Protein AF-A0A8T6YFV8-F1 (afdb_monomer_lite)

Secondary structure (DSSP, 8-state):
-EEE--SSSS-EEEEETTEEEEE--S----GGGGGS---SEEEEE--SSSS--HHHHHHHHHHH--SEEEEE--SS---GGG-

Foldseek 3Di:
DDWDDDDDAPWTWDDDPNAIETDRDQEFQDPCLLVSPAHQEYEFEDCVPRHYHLVRSVVSCVSNVHVYYHYDNHPPPDPPVSD

Radius of gyration: 12.21 Å; chains: 1; bounding box: 28×32×27 Å

pLDDT: mean 84.46, std 15.94, range [35.0, 96.88]

Structure (mmCIF, N/CA/C/O backbone):
data_AF-A0A8T6YFV8-F1
#
_entry.id   AF-A0A8T6YFV8-F1
#
loop_
_atom_site.group_PDB
_atom_site.id
_atom_site.type_symbol
_atom_site.label_atom_id
_atom_site.label_alt_id
_atom_site.label_comp_id
_atom_site.label_asym_id
_atom_site.label_entity_id
_atom_site.label_seq_id
_atom_site.pdbx_PDB_ins_code
_atom_site.Cartn_x
_atom_site.Cartn_y
_atom_site.Cartn_z
_atom_site.occupancy
_atom_site.B_iso_or_equiv
_atom_site.auth_seq_id
_atom_site.auth_comp_id
_atom_site.auth_asym_id
_atom_site.auth_atom_id
_atom_site.pdbx_PDB_model_num
ATOM 1 N N . MET A 1 1 ? -16.846 13.256 6.912 1.00 39.62 1 MET A N 1
ATOM 2 C CA . MET A 1 1 ? -15.830 12.817 5.933 1.00 39.62 1 MET A CA 1
ATOM 3 C C . MET A 1 1 ? -14.633 13.733 6.098 1.00 39.62 1 MET A C 1
ATOM 5 O O . MET A 1 1 ? -14.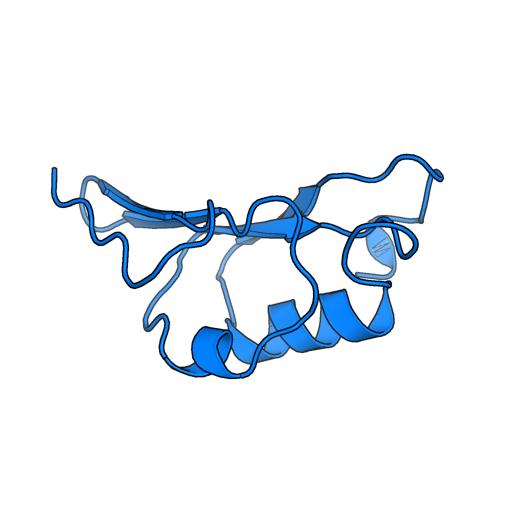771 14.920 5.832 1.00 39.62 1 MET A O 1
ATOM 9 N N . ASN A 1 2 ? -13.520 13.220 6.617 1.00 35.00 2 ASN A N 1
ATOM 10 C CA . ASN A 1 2 ? -12.308 14.011 6.832 1.00 35.00 2 ASN A CA 1
ATOM 11 C C . ASN A 1 2 ? -11.267 13.555 5.806 1.00 35.00 2 ASN A C 1
ATOM 13 O O . ASN A 1 2 ? -10.954 12.368 5.744 1.00 35.00 2 ASN A O 1
ATOM 17 N N . TYR A 1 3 ? -10.777 14.489 4.991 1.00 42.44 3 TYR A N 1
ATOM 18 C CA . TYR A 1 3 ? -9.724 14.256 4.005 1.00 42.44 3 TYR A CA 1
ATOM 19 C C . TYR A 1 3 ? -8.453 14.940 4.506 1.00 42.44 3 TYR A C 1
ATOM 21 O O . TYR A 1 3 ? -8.441 16.159 4.665 1.00 42.44 3 TYR A O 1
ATOM 29 N N . GLU A 1 4 ? -7.385 14.182 4.747 1.00 49.50 4 GLU A N 1
ATOM 30 C CA . GLU A 1 4 ? -6.065 14.753 5.028 1.00 49.50 4 GLU A CA 1
ATOM 31 C C . GLU A 1 4 ? -5.122 14.440 3.861 1.00 49.50 4 GLU A C 1
ATOM 33 O O . GLU A 1 4 ? -4.658 13.314 3.700 1.00 49.50 4 GLU A O 1
ATOM 38 N N . CYS A 1 5 ? -4.838 15.452 3.035 1.00 43.12 5 CYS A N 1
ATOM 39 C CA . CYS A 1 5 ? -3.802 15.409 2.002 1.00 43.12 5 CYS A CA 1
ATOM 40 C C . CYS A 1 5 ? -2.582 16.185 2.515 1.00 43.12 5 CYS A C 1
ATOM 42 O O . CYS A 1 5 ? -2.567 17.419 2.520 1.00 43.12 5 CYS A O 1
ATOM 44 N N . ARG A 1 6 ? -1.570 15.473 3.022 1.00 46.81 6 ARG A N 1
ATOM 45 C CA . ARG A 1 6 ? -0.335 16.075 3.544 1.00 46.81 6 ARG A CA 1
ATOM 46 C C . ARG A 1 6 ? 0.772 15.979 2.480 1.00 46.81 6 ARG A C 1
ATOM 48 O O . ARG A 1 6 ? 1.458 14.971 2.413 1.00 46.81 6 ARG A O 1
ATOM 55 N N . ARG A 1 7 ? 0.976 17.081 1.734 1.00 42.00 7 ARG A N 1
ATOM 56 C CA . ARG A 1 7 ? 2.026 17.391 0.716 1.00 42.00 7 ARG A CA 1
ATOM 57 C C . ARG A 1 7 ? 1.738 17.017 -0.748 1.00 42.00 7 ARG A C 1
ATOM 59 O O . ARG A 1 7 ? 0.977 16.115 -1.045 1.00 42.00 7 ARG A O 1
ATOM 66 N N . LYS A 1 8 ? 2.370 17.785 -1.658 1.00 42.53 8 LYS A N 1
ATOM 67 C CA . LYS A 1 8 ? 2.327 17.672 -3.130 1.00 42.53 8 LYS A CA 1
ATOM 68 C C . LYS A 1 8 ? 2.777 16.275 -3.592 1.00 42.53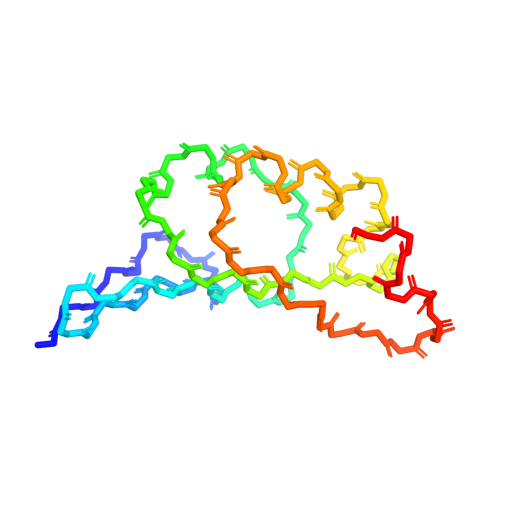 8 LYS A C 1
ATOM 70 O O . LYS A 1 8 ? 3.952 16.061 -3.862 1.00 42.53 8 LYS A O 1
ATOM 75 N N . GLY A 1 9 ? 1.811 15.375 -3.675 1.00 57.12 9 GLY A N 1
ATOM 76 C CA . GLY A 1 9 ? 1.855 14.001 -4.166 1.00 57.12 9 GLY A CA 1
ATOM 77 C C . GLY A 1 9 ? 0.405 13.506 -4.191 1.00 57.12 9 GLY A C 1
ATOM 78 O O . GLY A 1 9 ? -0.427 14.012 -3.440 1.00 57.12 9 GLY A O 1
ATOM 79 N N . THR A 1 10 ? 0.037 12.603 -5.098 1.00 65.44 10 THR A N 1
ATOM 80 C CA . THR A 1 10 ? -1.360 12.139 -5.263 1.00 65.44 10 THR A CA 1
ATOM 81 C C . THR A 1 10 ? -1.810 11.147 -4.181 1.00 65.44 10 THR A C 1
ATOM 83 O O . THR A 1 10 ? -2.896 10.576 -4.278 1.00 65.44 10 THR A O 1
ATOM 86 N N . ASN A 1 11 ? -0.996 10.958 -3.143 1.00 79.31 11 ASN A N 1
ATOM 87 C CA . ASN A 1 11 ? -1.187 10.037 -2.034 1.00 79.31 11 ASN A CA 1
ATOM 88 C C . ASN A 1 11 ? -2.363 10.503 -1.161 1.00 79.31 11 ASN A C 1
ATOM 90 O O . ASN A 1 11 ? -2.415 11.657 -0.732 1.00 79.31 11 ASN A O 1
ATOM 94 N N . GLN A 1 12 ? -3.297 9.606 -0.857 1.00 83.75 12 GLN A N 1
ATOM 95 C CA . GLN A 1 12 ? -4.507 9.933 -0.107 1.00 83.75 12 GLN A CA 1
ATOM 96 C C . GLN A 1 12 ? -4.736 8.947 1.030 1.00 83.75 12 GLN A C 1
ATOM 98 O O . GLN A 1 12 ? -4.730 7.733 0.831 1.00 83.75 12 GLN A O 1
ATOM 103 N N . LYS A 1 13 ? -5.003 9.488 2.221 1.00 89.88 13 LYS A N 1
ATOM 104 C CA . LYS A 1 13 ? -5.617 8.756 3.326 1.00 89.88 13 LYS A CA 1
ATOM 105 C C . LYS A 1 13 ? -7.074 9.191 3.447 1.00 89.88 13 LYS A C 1
ATOM 107 O O . LYS A 1 13 ? -7.363 10.385 3.529 1.00 89.88 13 LYS A O 1
ATOM 112 N N . ILE A 1 14 ? -7.980 8.224 3.469 1.00 90.38 14 ILE A N 1
ATOM 113 C CA . ILE A 1 14 ? -9.423 8.447 3.553 1.00 90.38 14 ILE A CA 1
ATOM 114 C C . ILE A 1 14 ? -9.943 7.712 4.783 1.00 90.38 14 ILE A C 1
ATOM 116 O O . ILE A 1 14 ? -9.631 6.540 4.974 1.00 90.38 14 ILE A O 1
ATOM 120 N N . THR A 1 15 ? -10.755 8.390 5.595 1.00 91.94 15 THR A N 1
ATOM 121 C CA . THR A 1 15 ? -11.424 7.773 6.745 1.00 91.94 15 THR A CA 1
ATOM 122 C C . THR A 1 15 ? -12.937 7.939 6.632 1.00 91.94 15 THR A C 1
ATOM 124 O O . THR A 1 15 ? -13.443 9.064 6.540 1.00 91.94 15 THR A O 1
ATOM 127 N N . ILE A 1 16 ? -13.658 6.818 6.658 1.00 91.88 16 ILE A N 1
ATOM 128 C CA . ILE A 1 16 ? -15.123 6.731 6.597 1.00 91.88 16 ILE A CA 1
ATOM 129 C C . ILE A 1 16 ? -15.564 5.746 7.681 1.00 91.88 16 ILE A C 1
ATOM 131 O O . ILE A 1 16 ? -15.017 4.654 7.755 1.00 91.88 16 ILE A O 1
ATOM 135 N N . ASP A 1 17 ? -16.509 6.135 8.539 1.00 91.44 17 ASP A N 1
ATOM 136 C CA . ASP A 1 17 ? -17.078 5.280 9.596 1.00 91.44 17 ASP A CA 1
ATOM 137 C C . ASP A 1 17 ? -16.031 4.507 10.423 1.00 91.44 17 ASP A C 1
ATOM 139 O O . ASP A 1 17 ? -16.141 3.306 10.654 1.00 91.44 17 ASP A O 1
ATOM 143 N N . ASN A 1 18 ? -14.986 5.216 10.869 1.00 88.94 18 ASN A N 1
ATOM 144 C CA . ASN A 1 18 ? -13.842 4.675 11.621 1.00 88.94 18 ASN A CA 1
ATOM 145 C C . ASN A 1 18 ? -13.003 3.619 10.885 1.00 88.94 18 ASN A C 1
ATOM 147 O O . ASN A 1 18 ? -12.133 3.007 11.498 1.00 88.94 18 ASN A O 1
ATOM 151 N N . LYS A 1 19 ? -13.214 3.440 9.581 1.00 93.00 19 LYS A N 1
ATOM 152 C CA . LYS A 1 19 ? -12.348 2.662 8.702 1.00 93.00 19 LYS A CA 1
ATOM 153 C C . LYS A 1 19 ? -11.456 3.583 7.892 1.00 93.00 19 LYS A C 1
ATOM 155 O O . LYS A 1 19 ? -11.899 4.597 7.354 1.00 93.00 19 LYS A O 1
ATOM 160 N N . SER A 1 20 ? -10.181 3.236 7.841 1.00 94.94 20 SER A N 1
ATOM 161 C CA . SER A 1 20 ? -9.106 4.023 7.259 1.00 94.94 20 SER A CA 1
ATOM 162 C C . SER A 1 20 ? -8.493 3.301 6.064 1.00 94.94 20 SER A C 1
ATOM 164 O O . SER A 1 20 ? -8.116 2.133 6.131 1.00 94.94 20 SER A O 1
ATOM 166 N N . MET A 1 21 ? -8.401 4.011 4.947 1.00 95.06 21 MET A N 1
ATOM 167 C CA . MET A 1 21 ? -7.876 3.502 3.688 1.00 95.06 21 MET A CA 1
ATOM 168 C C . MET A 1 21 ? -6.723 4.384 3.223 1.00 95.06 21 MET A C 1
ATOM 170 O O . MET A 1 21 ? -6.803 5.611 3.328 1.00 95.06 21 MET A O 1
ATOM 174 N N . TYR A 1 22 ? -5.670 3.777 2.683 1.00 95.12 22 TYR A N 1
ATOM 175 C CA . TYR A 1 22 ? -4.530 4.487 2.113 1.00 95.12 22 TYR A CA 1
ATOM 176 C C . TYR A 1 22 ? -4.314 4.110 0.652 1.00 95.12 22 TYR A C 1
ATOM 178 O O . TYR A 1 22 ? -4.113 2.940 0.332 1.00 95.12 22 TYR A O 1
ATOM 186 N N . HIS A 1 23 ? -4.318 5.118 -0.217 1.00 93.81 23 HIS A N 1
ATOM 187 C CA . HIS A 1 23 ? -3.983 4.997 -1.627 1.00 93.81 23 HIS A CA 1
ATOM 188 C C . HIS A 1 23 ? -2.707 5.805 -1.916 1.00 93.81 23 HIS A C 1
ATOM 190 O O . HIS A 1 23 ? -2.761 7.037 -1.927 1.00 93.81 23 HIS A O 1
ATOM 196 N N . PRO A 1 24 ? -1.555 5.163 -2.168 1.00 90.25 24 PRO A N 1
ATOM 197 C CA . PRO A 1 24 ? -0.287 5.860 -2.384 1.00 90.25 24 PRO A CA 1
ATOM 198 C C . PRO A 1 24 ? -0.204 6.542 -3.754 1.00 90.25 24 PRO A C 1
ATOM 200 O O . PRO A 1 24 ? 0.600 7.453 -3.917 1.00 90.25 24 PRO A O 1
ATOM 203 N N . GLY A 1 25 ? -1.034 6.133 -4.721 1.00 88.75 25 GLY A N 1
ATOM 204 C CA . GLY A 1 25 ? -0.845 6.503 -6.125 1.00 88.75 25 GLY A CA 1
ATOM 205 C C . GLY A 1 25 ? 0.347 5.759 -6.728 1.00 88.75 25 GLY A C 1
ATOM 206 O O . GLY A 1 25 ? 0.781 4.736 -6.195 1.00 88.75 25 GLY A O 1
ATOM 207 N N . ASP A 1 26 ? 0.899 6.305 -7.808 1.00 89.06 26 ASP A N 1
ATOM 208 C CA . ASP A 1 26 ? 2.183 5.861 -8.348 1.00 89.06 26 ASP A CA 1
ATOM 209 C C . ASP A 1 26 ? 3.306 6.410 -7.464 1.00 89.06 26 ASP A C 1
ATOM 211 O O . ASP A 1 26 ? 3.588 7.610 -7.450 1.00 89.06 26 ASP A O 1
ATOM 215 N N . THR A 1 27 ? 3.891 5.555 -6.630 1.00 87.94 27 THR A N 1
ATOM 216 C CA . THR A 1 27 ? 4.834 5.977 -5.588 1.00 87.94 27 THR A CA 1
ATOM 217 C C . THR A 1 27 ? 5.829 4.860 -5.276 1.00 87.94 27 THR A C 1
ATOM 219 O O . THR A 1 27 ? 5.465 3.684 -5.270 1.00 87.94 27 THR A O 1
ATOM 222 N N . SER A 1 28 ? 7.085 5.241 -5.028 1.00 91.06 28 SER A N 1
ATOM 223 C CA . SER A 1 28 ? 8.129 4.385 -4.440 1.00 91.06 28 SER A CA 1
ATOM 224 C C . SER A 1 28 ? 7.977 4.313 -2.917 1.00 91.06 28 SER A C 1
ATOM 226 O O . SER A 1 28 ? 7.214 5.074 -2.326 1.00 91.06 28 SER A O 1
ATOM 228 N N . PHE A 1 29 ? 8.716 3.439 -2.237 1.00 91.31 29 PHE A N 1
ATOM 229 C CA . PHE A 1 29 ? 8.705 3.452 -0.775 1.00 91.31 29 PHE A CA 1
ATOM 230 C C . PHE A 1 29 ? 9.247 4.793 -0.243 1.00 91.31 29 PHE A C 1
ATOM 232 O O . PHE A 1 29 ? 10.345 5.211 -0.611 1.00 91.31 29 PHE A O 1
ATOM 239 N N . ILE A 1 30 ? 8.488 5.458 0.636 1.00 90.50 30 ILE A N 1
ATOM 240 C CA . ILE A 1 30 ? 8.885 6.731 1.257 1.00 90.50 30 ILE A CA 1
ATOM 241 C C . ILE A 1 30 ? 8.836 6.645 2.791 1.00 90.50 30 ILE A C 1
ATOM 243 O O . ILE A 1 30 ? 7.942 5.991 3.338 1.00 90.50 30 ILE A O 1
ATOM 247 N N . PRO A 1 31 ? 9.759 7.307 3.517 1.00 89.00 31 PRO A N 1
ATOM 248 C CA . PRO A 1 31 ? 9.793 7.278 4.980 1.00 89.00 31 PRO A CA 1
ATOM 249 C C . PRO A 1 31 ? 8.496 7.743 5.653 1.00 89.00 31 PRO A C 1
ATOM 251 O O . PRO A 1 31 ? 8.145 7.215 6.705 1.00 89.00 31 PRO A O 1
ATOM 254 N N . GLU A 1 32 ? 7.769 8.678 5.036 1.00 89.44 32 GLU A N 1
ATOM 255 C CA . GLU A 1 32 ? 6.506 9.240 5.527 1.00 89.44 32 GLU A CA 1
ATOM 256 C C . GLU A 1 32 ? 5.400 8.189 5.692 1.00 89.44 32 GLU A C 1
ATOM 258 O O . GLU A 1 32 ? 4.440 8.421 6.425 1.00 89.44 32 GLU A O 1
ATOM 263 N N . MET A 1 33 ? 5.534 7.009 5.070 1.00 91.88 33 MET A N 1
ATOM 264 C CA . MET A 1 33 ? 4.609 5.891 5.288 1.00 91.88 33 MET A CA 1
ATOM 265 C C . MET A 1 33 ? 4.568 5.437 6.756 1.00 91.88 33 MET A C 1
ATOM 267 O O . MET A 1 33 ? 3.547 4.916 7.197 1.00 91.88 33 MET A O 1
ATOM 271 N N . LYS A 1 34 ? 5.637 5.682 7.530 1.00 91.62 34 LYS A N 1
ATOM 272 C CA . LYS A 1 34 ? 5.696 5.412 8.980 1.00 91.62 34 LYS A CA 1
ATOM 273 C C . LYS A 1 34 ? 4.735 6.281 9.789 1.00 91.62 34 LYS A C 1
ATOM 275 O O . LYS A 1 34 ? 4.285 5.871 10.854 1.00 91.62 34 LYS A O 1
ATOM 280 N N . ASP A 1 35 ? 4.409 7.461 9.272 1.00 91.94 35 ASP A N 1
ATOM 281 C CA . ASP A 1 35 ? 3.637 8.479 9.983 1.00 91.94 35 ASP A CA 1
ATOM 282 C C . ASP A 1 35 ? 2.148 8.468 9.586 1.00 91.94 35 ASP A C 1
ATOM 284 O O . ASP A 1 35 ? 1.383 9.349 9.980 1.00 91.94 35 ASP A O 1
ATOM 288 N N . LEU A 1 36 ? 1.705 7.465 8.813 1.00 89.44 36 LEU A N 1
ATOM 289 C CA . LEU A 1 36 ? 0.317 7.345 8.349 1.00 89.44 36 LEU A CA 1
ATOM 290 C C . LEU A 1 36 ? -0.671 6.981 9.469 1.00 89.44 36 LEU A C 1
ATOM 292 O O . LEU A 1 36 ? -1.878 7.181 9.302 1.00 89.44 36 LEU A O 1
ATOM 296 N N . GLY A 1 37 ? -0.188 6.485 10.612 1.00 91.12 37 GLY A N 1
ATOM 297 C CA . GLY A 1 37 ? -1.019 6.002 11.716 1.00 91.12 37 GLY A CA 1
ATOM 298 C C . GLY A 1 37 ? -1.807 4.740 11.347 1.00 91.12 37 GLY A C 1
ATOM 299 O O . GLY A 1 37 ? -1.394 3.980 10.480 1.00 91.12 37 GLY A O 1
ATOM 300 N N . ILE A 1 38 ? -2.956 4.520 11.996 1.00 93.56 38 ILE A N 1
ATOM 301 C CA . ILE A 1 38 ? -3.806 3.345 11.728 1.00 93.56 38 ILE A CA 1
ATOM 302 C C . ILE A 1 38 ? -4.337 3.410 10.290 1.00 93.56 38 ILE A C 1
ATOM 304 O O . ILE A 1 38 ? -4.905 4.442 9.906 1.00 93.56 38 ILE A O 1
ATOM 308 N N . ILE A 1 39 ? -4.131 2.316 9.548 1.00 96.31 39 ILE A N 1
ATOM 309 C CA . ILE A 1 39 ? -4.645 2.030 8.205 1.00 96.31 39 ILE A CA 1
ATOM 310 C C . ILE A 1 39 ? -5.279 0.633 8.231 1.00 96.31 39 ILE A C 1
ATOM 312 O O . ILE A 1 39 ? -4.589 -0.346 8.489 1.00 96.31 39 ILE A O 1
ATOM 316 N N . ASP A 1 40 ? -6.573 0.523 7.946 1.00 96.88 40 ASP A N 1
ATOM 317 C CA . ASP A 1 40 ? -7.254 -0.772 7.833 1.00 96.88 40 ASP A CA 1
ATOM 318 C C . ASP A 1 40 ? -6.962 -1.412 6.469 1.00 96.88 40 ASP A C 1
ATOM 320 O O . ASP A 1 40 ? -6.651 -2.597 6.382 1.00 96.88 40 ASP A O 1
ATOM 324 N N . ILE A 1 41 ? -7.028 -0.616 5.397 1.00 96.69 41 ILE A N 1
ATOM 325 C CA . ILE A 1 41 ? -6.827 -1.086 4.022 1.00 96.69 41 ILE A CA 1
ATOM 326 C C . ILE A 1 41 ? -5.748 -0.242 3.348 1.00 96.69 41 ILE A C 1
ATOM 328 O O . ILE A 1 41 ? -5.905 0.970 3.199 1.00 96.69 41 ILE A O 1
ATOM 332 N N . ALA A 1 42 ? -4.672 -0.875 2.887 1.00 96.62 42 ALA A N 1
ATOM 333 C CA . ALA A 1 42 ? -3.645 -0.213 2.089 1.00 96.62 42 ALA A CA 1
ATOM 334 C C . ALA A 1 42 ? -3.618 -0.779 0.671 1.00 96.62 42 ALA A C 1
ATOM 336 O O . ALA A 1 42 ? -3.478 -1.986 0.478 1.00 96.62 42 ALA A O 1
ATOM 337 N N . PHE A 1 43 ? -3.690 0.103 -0.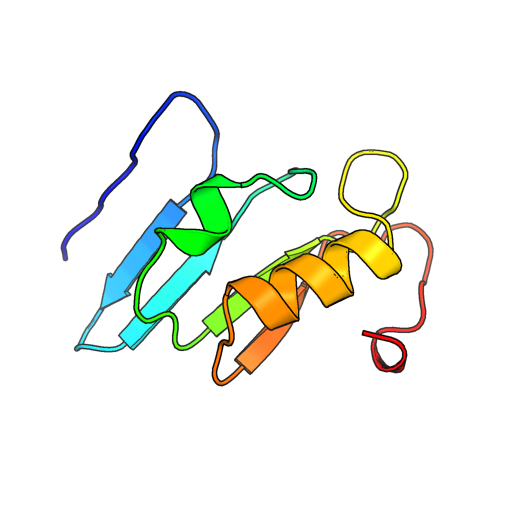321 1.00 96.00 43 PHE A N 1
ATOM 338 C CA . PHE A 1 43 ? -3.319 -0.243 -1.686 1.00 96.00 43 PHE A CA 1
ATOM 339 C C . PHE A 1 43 ? -1.805 -0.090 -1.833 1.00 96.00 43 PHE A C 1
ATOM 341 O O . PHE A 1 43 ? -1.252 0.912 -1.381 1.00 96.00 43 PHE A O 1
ATOM 348 N N . ILE A 1 44 ? -1.118 -1.062 -2.432 1.00 94.69 44 ILE A N 1
ATOM 349 C CA . ILE A 1 44 ? 0.343 -1.023 -2.583 1.00 94.69 44 ILE A CA 1
ATOM 350 C C . ILE A 1 44 ? 0.706 -1.343 -4.037 1.00 94.69 44 ILE A C 1
ATOM 352 O O . ILE A 1 44 ? 0.387 -2.433 -4.507 1.00 94.69 44 ILE A O 1
ATOM 356 N N . PRO A 1 45 ? 1.328 -0.415 -4.784 1.00 93.12 45 PRO A N 1
ATOM 357 C CA . PRO A 1 45 ? 1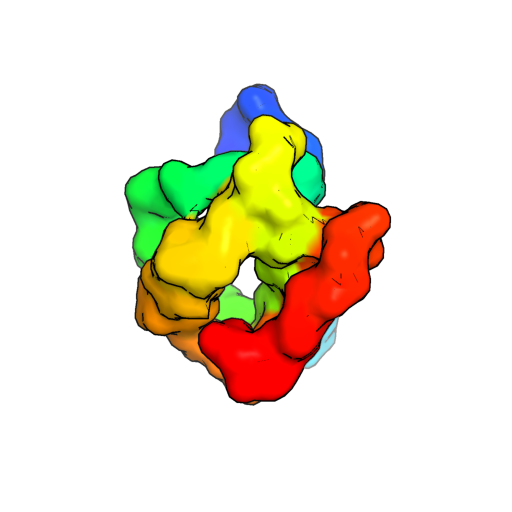.739 -0.676 -6.150 1.00 93.12 45 PRO A CA 1
ATOM 358 C C . PRO A 1 45 ? 2.933 -1.637 -6.184 1.00 93.12 45 PRO A C 1
ATOM 360 O O . PRO A 1 45 ? 3.788 -1.580 -5.304 1.00 93.12 45 PRO A O 1
ATOM 363 N N . ILE A 1 46 ? 2.969 -2.526 -7.177 1.00 93.56 46 ILE A N 1
ATOM 364 C CA . ILE A 1 46 ? 3.971 -3.601 -7.279 1.00 93.56 46 ILE A CA 1
ATOM 365 C C . ILE A 1 46 ? 4.589 -3.717 -8.684 1.00 93.56 46 ILE A C 1
ATOM 367 O O . ILE A 1 46 ? 4.894 -4.818 -9.133 1.00 93.56 46 ILE A O 1
ATOM 371 N N . ASP A 1 47 ? 4.750 -2.612 -9.420 1.00 88.12 47 ASP A N 1
ATOM 372 C CA . ASP A 1 47 ? 5.244 -2.640 -10.811 1.00 88.12 47 ASP A CA 1
ATOM 373 C C . ASP A 1 47 ? 6.770 -2.838 -10.918 1.00 88.12 47 ASP A C 1
ATOM 375 O O . ASP A 1 47 ? 7.272 -3.567 -11.778 1.00 88.12 47 ASP A O 1
ATOM 379 N N . GLY A 1 48 ? 7.544 -2.151 -10.072 1.00 83.25 48 GLY A N 1
ATOM 380 C CA . GLY A 1 48 ? 9.009 -2.125 -10.105 1.00 83.25 48 GLY A CA 1
ATOM 381 C C . GLY A 1 48 ? 9.652 -1.416 -11.309 1.00 83.25 48 GLY A C 1
ATOM 382 O O . GLY A 1 48 ? 10.839 -1.624 -11.559 1.00 83.25 48 GLY A O 1
ATOM 383 N N . ALA A 1 49 ? 8.909 -0.660 -12.132 1.00 83.44 49 ALA A N 1
ATOM 384 C CA . ALA A 1 49 ? 9.484 0.302 -13.094 1.00 83.44 49 ALA A CA 1
ATOM 385 C C . ALA A 1 49 ? 9.177 1.735 -12.696 1.00 83.44 49 ALA A C 1
ATOM 387 O O . ALA A 1 49 ? 10.075 2.567 -12.605 1.00 83.44 49 ALA A O 1
ATOM 388 N N . PHE A 1 50 ? 7.882 2.005 -12.545 1.00 84.12 50 PHE A N 1
ATOM 389 C CA . PHE A 1 50 ? 7.356 3.345 -12.305 1.00 84.12 50 PHE A CA 1
ATOM 390 C C . PHE A 1 50 ? 6.891 3.529 -10.857 1.00 84.12 50 PHE A C 1
ATOM 392 O O . PHE A 1 50 ? 6.621 4.647 -10.430 1.00 84.12 50 PHE A O 1
ATOM 399 N N . THR A 1 51 ? 6.811 2.429 -10.105 1.00 89.25 51 THR A N 1
ATOM 400 C CA . THR A 1 51 ? 6.409 2.368 -8.696 1.00 89.25 51 THR A CA 1
ATOM 401 C C . THR A 1 51 ? 7.311 1.383 -7.942 1.00 89.25 51 THR A C 1
ATOM 403 O O . THR A 1 51 ? 8.362 0.998 -8.460 1.00 89.25 51 THR A O 1
ATOM 406 N N . MET A 1 52 ? 6.919 0.981 -6.730 1.00 90.19 52 MET A N 1
ATOM 407 C CA . MET A 1 52 ? 7.666 0.031 -5.904 1.00 90.19 52 MET A CA 1
ATOM 408 C C . MET A 1 52 ? 7.939 -1.297 -6.613 1.00 90.19 52 MET A C 1
ATOM 410 O O . MET A 1 52 ? 7.055 -1.876 -7.251 1.00 90.19 52 MET A O 1
ATOM 414 N N . ASP A 1 53 ? 9.163 -1.802 -6.454 1.00 91.62 53 ASP A N 1
ATOM 415 C CA . ASP A 1 53 ? 9.445 -3.217 -6.698 1.00 91.62 53 ASP A CA 1
ATOM 416 C C . ASP A 1 53 ? 8.861 -4.103 -5.577 1.00 91.62 53 ASP A C 1
ATOM 418 O O . ASP A 1 53 ? 8.343 -3.611 -4.574 1.00 91.62 53 ASP A O 1
ATOM 422 N N . ILE A 1 54 ? 8.932 -5.431 -5.723 1.00 91.56 54 ILE A N 1
ATOM 423 C CA . ILE A 1 54 ? 8.367 -6.357 -4.724 1.00 91.56 54 ILE A CA 1
ATOM 424 C C . ILE A 1 54 ? 8.998 -6.182 -3.335 1.00 91.56 54 ILE A C 1
ATOM 426 O O . ILE A 1 54 ? 8.297 -6.280 -2.330 1.00 91.56 54 ILE A O 1
ATOM 430 N N . LYS A 1 55 ? 10.301 -5.898 -3.242 1.00 92.50 55 LYS A N 1
ATOM 431 C CA . LYS A 1 55 ? 10.975 -5.739 -1.944 1.00 92.50 55 LYS A CA 1
ATOM 432 C C . LYS A 1 55 ? 10.531 -4.452 -1.262 1.00 92.50 55 LYS A C 1
ATOM 434 O O . LYS A 1 55 ? 10.239 -4.463 -0.067 1.00 92.50 55 LYS A O 1
ATOM 439 N N . GLU A 1 56 ? 10.448 -3.367 -2.022 1.00 94.19 56 GLU A N 1
ATOM 440 C CA . GLU A 1 56 ? 9.937 -2.087 -1.548 1.00 94.19 56 GLU A CA 1
ATOM 441 C C . GLU A 1 56 ? 8.462 -2.187 -1.148 1.00 94.19 56 GLU A C 1
ATOM 443 O O . GLU A 1 56 ? 8.076 -1.656 -0.109 1.00 94.19 56 GLU A O 1
ATOM 448 N N . ALA A 1 57 ? 7.648 -2.924 -1.906 1.00 94.06 57 ALA A N 1
ATOM 449 C CA . ALA A 1 57 ? 6.241 -3.150 -1.596 1.00 94.06 57 ALA A CA 1
ATOM 450 C C . ALA A 1 57 ? 6.049 -3.954 -0.301 1.00 94.06 57 ALA A C 1
ATOM 452 O O . ALA A 1 57 ? 5.222 -3.586 0.536 1.00 94.06 57 ALA A O 1
ATOM 453 N N . VAL A 1 58 ? 6.848 -5.006 -0.083 1.00 94.75 58 VAL A N 1
ATOM 454 C CA . VAL A 1 58 ? 6.873 -5.746 1.192 1.00 94.75 58 VAL A CA 1
ATOM 455 C C . VAL A 1 58 ? 7.306 -4.826 2.334 1.00 94.75 58 VAL A C 1
ATOM 457 O O . VAL A 1 58 ? 6.694 -4.826 3.403 1.00 94.75 58 VAL A O 1
ATOM 460 N N . GLN A 1 59 ? 8.318 -3.986 2.117 1.00 95.31 59 GLN A N 1
ATOM 461 C CA . GLN A 1 59 ? 8.753 -3.012 3.115 1.00 95.31 59 GLN A CA 1
ATOM 462 C C . GLN A 1 59 ? 7.660 -1.978 3.429 1.00 95.31 59 GLN A C 1
ATOM 464 O O . GLN A 1 59 ? 7.459 -1.641 4.598 1.00 95.31 59 GLN A O 1
ATOM 469 N N . ALA A 1 60 ? 6.919 -1.509 2.424 1.00 95.12 60 ALA A N 1
ATOM 470 C CA . ALA A 1 60 ? 5.775 -0.620 2.596 1.00 95.12 60 ALA A CA 1
ATOM 471 C C . ALA A 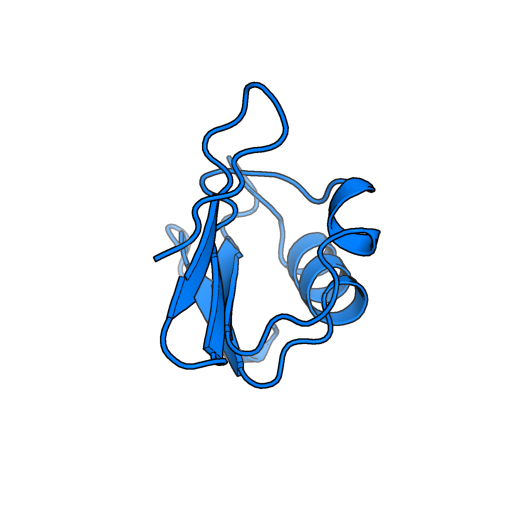1 60 ? 4.662 -1.298 3.402 1.00 95.12 60 ALA A C 1
ATOM 473 O O . ALA A 1 60 ? 4.191 -0.730 4.384 1.00 95.12 60 ALA A O 1
ATOM 474 N N . LYS A 1 61 ? 4.305 -2.540 3.056 1.00 96.06 61 LYS A N 1
ATOM 475 C CA . LYS A 1 61 ? 3.322 -3.356 3.784 1.00 96.06 61 LYS A CA 1
ATOM 476 C C . LYS A 1 61 ? 3.697 -3.511 5.254 1.00 96.06 61 LYS A C 1
ATOM 478 O O . LYS A 1 61 ? 2.855 -3.280 6.114 1.00 96.06 61 LYS A O 1
ATOM 483 N N . LEU A 1 62 ? 4.955 -3.837 5.551 1.00 96.06 62 LEU A N 1
ATOM 484 C CA . LEU A 1 62 ? 5.448 -3.963 6.928 1.00 96.06 62 LEU A CA 1
ATOM 485 C C . LEU A 1 62 ? 5.468 -2.623 7.670 1.00 96.06 62 LEU A C 1
ATOM 487 O O . LEU A 1 62 ? 5.196 -2.577 8.864 1.00 96.06 62 LEU A O 1
ATOM 491 N N . THR A 1 63 ? 5.785 -1.536 6.968 1.00 96.06 63 THR A N 1
ATOM 492 C CA . THR A 1 63 ? 5.841 -0.189 7.548 1.00 96.06 63 THR A CA 1
ATOM 493 C C . THR A 1 63 ? 4.452 0.336 7.903 1.00 96.06 63 THR A C 1
ATOM 495 O O . THR A 1 63 ? 4.276 0.929 8.962 1.00 96.06 63 THR A O 1
ATOM 498 N N . ILE A 1 64 ? 3.477 0.119 7.021 1.00 95.69 64 ILE A N 1
ATOM 499 C CA . ILE A 1 64 ? 2.090 0.561 7.199 1.00 95.69 64 ILE A CA 1
ATOM 500 C C . ILE A 1 64 ? 1.339 -0.387 8.147 1.00 95.69 64 ILE A C 1
ATOM 502 O O . ILE A 1 64 ? 0.474 0.053 8.897 1.00 95.69 64 ILE A O 1
ATOM 506 N N . SER A 1 65 ? 1.681 -1.679 8.119 1.00 96.62 65 SER A N 1
ATOM 507 C CA . SER A 1 65 ? 1.050 -2.757 8.887 1.00 96.62 65 SER A CA 1
ATOM 508 C C . SER A 1 65 ? -0.491 -2.759 8.810 1.00 96.62 65 SER A C 1
ATOM 510 O O . SER A 1 65 ? -1.151 -2.755 9.855 1.00 96.62 65 SER A O 1
ATOM 512 N N . PRO A 1 66 ? -1.088 -2.756 7.601 1.00 96.56 66 PRO A N 1
ATOM 513 C CA . PRO A 1 66 ? -2.537 -2.735 7.452 1.00 96.56 66 PRO A CA 1
ATOM 514 C C . PRO A 1 66 ? -3.170 -4.088 7.804 1.00 96.56 66 PRO A C 1
ATOM 516 O O . PRO A 1 66 ? -2.512 -5.127 7.743 1.00 96.56 66 PRO A O 1
ATOM 519 N N . GLU A 1 67 ? -4.473 -4.092 8.093 1.00 95.88 67 GLU A N 1
ATOM 520 C CA . GLU A 1 67 ? -5.252 -5.334 8.228 1.00 95.88 67 GLU A CA 1
ATOM 521 C C . GLU A 1 67 ? -5.381 -6.043 6.870 1.00 95.88 67 GLU A C 1
ATOM 523 O O . GLU A 1 67 ? -5.239 -7.261 6.770 1.00 95.88 67 GLU A O 1
ATOM 528 N N . ILE A 1 68 ? -5.604 -5.262 5.808 1.00 96.19 68 ILE A N 1
ATOM 529 C CA . ILE A 1 68 ? -5.727 -5.741 4.433 1.00 96.19 68 ILE A CA 1
ATOM 530 C C . ILE A 1 68 ? -4.767 -4.958 3.537 1.00 96.19 68 ILE A C 1
ATOM 532 O O . ILE A 1 68 ? -4.811 -3.729 3.463 1.00 96.19 68 ILE A O 1
ATOM 536 N N . ALA A 1 69 ? -3.926 -5.682 2.803 1.00 96.12 69 ALA A N 1
ATOM 537 C CA . ALA A 1 69 ? -3.040 -5.122 1.792 1.00 96.12 69 ALA A CA 1
ATOM 538 C C . ALA A 1 69 ? -3.482 -5.588 0.398 1.00 96.12 69 ALA A C 1
ATOM 540 O O . ALA A 1 69 ? -3.578 -6.789 0.151 1.00 96.12 69 ALA A O 1
ATOM 541 N N . ILE A 1 70 ? -3.755 -4.645 -0.505 1.00 95.19 70 ILE A N 1
ATOM 542 C CA . ILE A 1 70 ? -4.224 -4.918 -1.868 1.00 95.19 70 ILE A CA 1
ATOM 543 C C . ILE A 1 70 ? -3.126 -4.500 -2.853 1.00 95.19 70 ILE A C 1
ATOM 545 O O . ILE A 1 70 ? -2.860 -3.299 -2.973 1.00 95.19 70 ILE A O 1
ATOM 549 N N . PRO A 1 71 ? -2.489 -5.443 -3.569 1.00 93.25 71 PRO A N 1
ATOM 550 C CA . PRO A 1 71 ? -1.535 -5.091 -4.610 1.00 93.25 71 PRO A CA 1
ATOM 551 C C . PRO A 1 71 ? -2.239 -4.388 -5.784 1.00 93.25 71 PRO A C 1
ATOM 553 O O . PRO A 1 71 ? -3.313 -4.810 -6.216 1.00 93.25 71 PRO A O 1
ATOM 556 N N . ILE A 1 72 ? -1.640 -3.312 -6.302 1.00 92.81 72 ILE A N 1
ATOM 557 C CA . ILE A 1 72 ? -2.122 -2.534 -7.459 1.00 92.81 72 ILE A CA 1
ATOM 558 C C . ILE A 1 72 ? -0.982 -2.259 -8.457 1.00 92.81 72 ILE A C 1
ATOM 560 O O . ILE A 1 72 ? 0.163 -2.633 -8.218 1.00 92.81 72 ILE A O 1
ATOM 564 N N . HIS A 1 73 ? -1.281 -1.611 -9.589 1.00 88.50 73 HIS A N 1
ATOM 565 C CA . HIS A 1 73 ? -0.297 -1.242 -10.626 1.00 88.50 73 HIS A CA 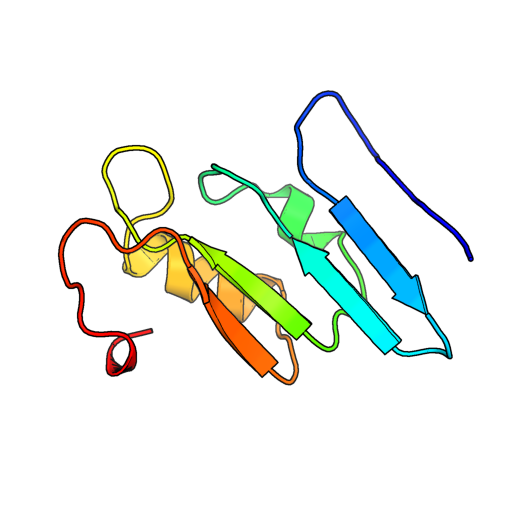1
ATOM 566 C C . HIS A 1 73 ? 0.611 -2.394 -11.101 1.00 88.50 73 HIS A C 1
ATOM 568 O O . HIS A 1 73 ? 1.745 -2.166 -11.499 1.00 88.50 73 HIS A O 1
ATOM 574 N N . ASP A 1 74 ? 0.121 -3.633 -11.111 1.00 81.19 74 ASP A N 1
ATOM 575 C CA . ASP A 1 74 ? 0.879 -4.761 -11.650 1.00 81.19 74 ASP A CA 1
ATOM 576 C C . ASP A 1 74 ? 0.741 -4.842 -13.178 1.00 81.19 74 ASP A C 1
ATOM 578 O O . ASP A 1 74 ? -0.145 -5.512 -13.712 1.00 81.19 74 ASP A O 1
ATOM 582 N N . MET A 1 75 ? 1.612 -4.142 -13.906 1.00 75.00 75 MET A N 1
ATOM 583 C CA . MET A 1 75 ? 1.639 -4.219 -15.372 1.00 75.00 75 MET A CA 1
ATOM 584 C C . MET A 1 75 ? 2.512 -5.367 -15.897 1.00 75.00 75 MET A C 1
ATOM 586 O O . MET A 1 75 ? 2.515 -5.640 -17.099 1.00 75.00 75 MET A O 1
ATOM 590 N N . ARG A 1 76 ? 3.244 -6.059 -15.016 1.00 72.25 76 ARG A N 1
ATOM 591 C CA . ARG A 1 76 ? 4.247 -7.070 -15.387 1.00 72.25 76 ARG A CA 1
ATOM 592 C C . ARG A 1 76 ? 3.864 -8.494 -15.002 1.00 72.25 76 ARG A C 1
ATOM 594 O O . ARG A 1 76 ? 4.621 -9.409 -15.316 1.00 72.25 76 ARG A O 1
ATOM 601 N N . LYS A 1 77 ? 2.673 -8.688 -14.425 1.00 71.50 77 LYS A N 1
ATOM 602 C CA . LYS A 1 77 ? 2.176 -9.977 -13.921 1.00 71.50 77 LYS A CA 1
ATOM 603 C C . LYS A 1 77 ? 3.086 -10.537 -12.831 1.00 71.50 77 LYS A C 1
ATOM 605 O O . LYS A 1 77 ? 3.425 -11.723 -12.846 1.00 71.50 77 LYS A O 1
ATOM 610 N N . ASN A 1 78 ? 3.525 -9.669 -11.929 1.00 70.94 78 ASN A N 1
ATOM 611 C CA . ASN A 1 78 ? 4.200 -10.106 -10.721 1.00 70.94 78 ASN A CA 1
ATOM 612 C C . ASN A 1 78 ? 3.244 -10.991 -9.907 1.00 70.94 78 ASN A C 1
ATOM 614 O O . ASN A 1 78 ? 2.038 -10.768 -9.889 1.00 70.94 78 ASN A O 1
ATOM 618 N N . ASP A 1 79 ? 3.764 -12.026 -9.248 1.00 76.38 79 ASP A N 1
ATOM 619 C CA . ASP A 1 79 ? 2.916 -12.893 -8.429 1.00 76.38 79 ASP A CA 1
ATOM 620 C C . ASP A 1 79 ? 2.430 -12.111 -7.192 1.00 76.38 79 ASP A C 1
ATOM 622 O O . ASP A 1 79 ? 3.243 -11.763 -6.335 1.00 76.38 79 ASP A O 1
ATOM 626 N N . PRO A 1 80 ? 1.125 -11.827 -7.042 1.00 73.38 80 PRO A N 1
ATOM 627 C CA . PRO A 1 80 ? 0.633 -11.089 -5.883 1.00 73.38 80 PRO A CA 1
ATOM 628 C C . PRO A 1 80 ? 0.793 -11.873 -4.573 1.00 73.38 80 PRO A C 1
ATOM 630 O O . PRO A 1 80 ? 0.640 -11.292 -3.504 1.00 73.38 80 PRO A O 1
ATOM 633 N N . ASN A 1 81 ? 1.104 -13.174 -4.626 1.00 82.12 81 ASN A N 1
ATOM 634 C CA . ASN A 1 81 ? 1.344 -13.994 -3.439 1.00 82.12 81 ASN A CA 1
ATOM 635 C C . ASN A 1 81 ? 2.777 -13.883 -2.903 1.00 82.12 81 ASN A C 1
ATOM 637 O O . ASN A 1 81 ? 3.041 -14.358 -1.800 1.00 82.12 81 ASN A O 1
ATOM 641 N N . VAL A 1 82 ? 3.709 -13.268 -3.646 1.00 76.94 82 VAL A N 1
ATOM 642 C CA . VAL A 1 82 ? 5.061 -12.981 -3.127 1.00 76.94 82 VAL A CA 1
ATOM 643 C C . VAL A 1 82 ? 5.127 -11.676 -2.321 1.00 76.94 82 VAL A C 1
ATOM 645 O O . VAL A 1 82 ? 6.202 -11.296 -1.855 1.00 76.94 82 VAL A O 1
ATOM 648 N N . PHE A 1 83 ? 3.981 -11.010 -2.161 1.00 64.12 83 PHE A N 1
ATOM 649 C CA . PHE A 1 83 ? 3.779 -9.724 -1.499 1.00 64.12 83 PHE A CA 1
ATOM 650 C C . PHE A 1 83 ? 3.142 -9.854 -0.100 1.00 64.12 83 PHE A C 1
ATOM 652 O O . PHE A 1 83 ? 2.110 -10.536 0.087 1.00 64.12 83 PHE A O 1
#

Sequence (83 aa):
MNYECRRKGTNQKITIDNKSMYHPGDTSFIPEMKDLGIIDIAFIPIDGAFTMDIKEAVQAKLTISPEIAIPIHDMRKNDPNVF